Protein AF-A0A522DQI1-F1 (afdb_monomer)

Foldseek 3Di:
DDDDPPDDDDPQDPLNVLLVVCVVVVHDPVVNVVVSVVVVVVCVVCVNDDVVPVDD

Mean predicted aligned error: 11.49 Å

Secondary structure (DSSP, 8-state):
----------S--HHHHHHHHHHHTT--HHHHHHHHHHHHHHHHHTTT--TTSS--

pLDDT: mean 70.12, std 14.83, range [41.56, 89.19]

Solvent-accessible surface area (backbone atoms only — not comparable to full-atom values): 3687 Å² total; per-residue (Å²): 140,86,78,89,82,80,73,79,91,61,79,81,46,72,68,55,57,48,50,53,54,40,56,75,65,69,56,53,72,66,56,49,53,53,49,53,51,54,50,51,50,48,49,59,72,49,70,76,57,58,73,85,77,75,68,128

Sequence (56 aa):
MGEGTTAPAKAPRLLDQVRDAVRRRHYSLRTEQSYVHWIKRFIFFTGKRHPREMGA

Structure (mmCIF, N/CA/C/O backbone):
data_AF-A0A522DQI1-F1
#
_entry.id   AF-A0A522DQI1-F1
#
loop_
_atom_site.group_PDB
_atom_site.id
_atom_site.type_symbol
_atom_site.label_atom_id
_atom_site.label_alt_id
_atom_site.label_comp_id
_atom_site.label_asym_id
_atom_site.label_entity_id
_atom_site.label_seq_id
_atom_site.pdbx_PDB_ins_code
_atom_site.Cartn_x
_atom_site.Cartn_y
_atom_site.Cartn_z
_atom_site.occupancy
_atom_site.B_iso_or_equiv
_atom_site.auth_seq_id
_atom_site.auth_comp_id
_atom_site.auth_asym_id
_atom_site.auth_atom_id
_atom_site.pdbx_PDB_model_num
ATOM 1 N N . MET A 1 1 ? 13.315 -27.103 -11.307 1.00 41.56 1 MET A N 1
ATOM 2 C CA . MET A 1 1 ? 13.333 -25.758 -10.698 1.00 41.56 1 MET A CA 1
ATOM 3 C C . MET A 1 1 ? 11.975 -25.539 -10.036 1.00 41.56 1 MET A C 1
ATOM 5 O O . MET A 1 1 ? 11.039 -25.148 -10.716 1.00 41.56 1 MET A O 1
ATO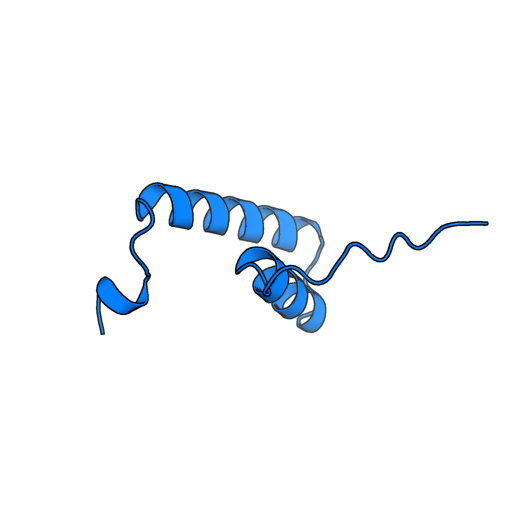M 9 N N . GLY A 1 2 ? 11.833 -25.940 -8.770 1.00 46.59 2 GLY A N 1
ATOM 10 C CA . GLY A 1 2 ? 10.660 -25.632 -7.934 1.00 46.59 2 GLY A CA 1
ATOM 11 C C . GLY A 1 2 ? 10.929 -24.352 -7.127 1.00 46.59 2 GLY A C 1
ATOM 12 O O . GLY A 1 2 ? 12.077 -23.931 -7.047 1.00 46.59 2 GLY A O 1
ATOM 13 N N . GLU A 1 3 ? 9.968 -23.640 -6.551 1.00 42.28 3 GLU A N 1
ATOM 14 C CA . GLU A 1 3 ? 8.556 -23.912 -6.288 1.00 42.28 3 GLU A CA 1
ATOM 15 C C . GLU A 1 3 ? 7.802 -22.570 -6.345 1.00 42.28 3 GLU A C 1
ATOM 17 O O . GLU A 1 3 ? 8.234 -21.570 -5.768 1.00 42.28 3 GLU A O 1
ATOM 22 N N . GLY A 1 4 ? 6.668 -22.529 -7.046 1.00 43.03 4 GLY A N 1
ATOM 23 C CA . GLY A 1 4 ? 5.733 -21.410 -6.976 1.00 43.03 4 GLY A CA 1
ATOM 24 C C . GLY A 1 4 ? 4.909 -21.511 -5.697 1.00 43.03 4 GLY A C 1
ATOM 25 O O . GLY A 1 4 ? 3.848 -22.134 -5.700 1.00 43.03 4 GLY A O 1
ATOM 26 N N . THR A 1 5 ? 5.389 -20.921 -4.601 1.00 47.22 5 THR A N 1
ATOM 27 C CA . THR A 1 5 ? 4.630 -20.829 -3.346 1.00 47.22 5 THR A CA 1
ATOM 28 C C . THR A 1 5 ? 3.358 -20.015 -3.572 1.00 47.22 5 THR A C 1
ATOM 30 O O . THR A 1 5 ? 3.359 -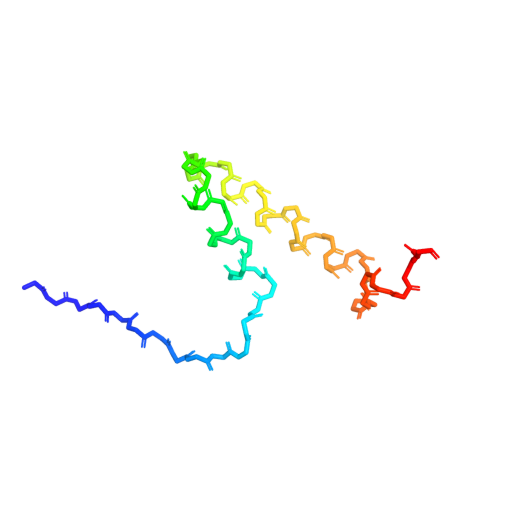18.784 -3.538 1.00 47.22 5 THR A O 1
ATOM 33 N N . THR A 1 6 ? 2.252 -20.719 -3.798 1.00 54.22 6 THR A N 1
ATOM 34 C CA . THR A 1 6 ? 0.907 -20.147 -3.847 1.00 54.22 6 THR A CA 1
ATOM 35 C C . THR A 1 6 ? 0.418 -20.060 -2.401 1.00 54.22 6 THR A C 1
ATOM 37 O O . THR A 1 6 ? -0.109 -21.020 -1.847 1.00 54.22 6 THR A O 1
ATOM 40 N N . ALA A 1 7 ? 0.710 -18.941 -1.733 1.00 53.09 7 ALA A N 1
ATOM 41 C CA . ALA A 1 7 ? 0.283 -18.699 -0.354 1.00 53.09 7 ALA A CA 1
ATOM 42 C C . ALA A 1 7 ? -1.256 -18.537 -0.273 1.00 53.09 7 ALA A C 1
ATOM 44 O O . ALA A 1 7 ? -1.864 -18.031 -1.218 1.00 53.09 7 ALA A O 1
ATOM 45 N N . PRO A 1 8 ? -1.900 -18.958 0.835 1.00 45.38 8 PRO A N 1
ATOM 46 C CA . PRO A 1 8 ? -3.348 -19.138 0.911 1.00 45.38 8 PRO A CA 1
ATOM 47 C C . PRO A 1 8 ? -4.111 -17.813 0.803 1.00 45.38 8 PRO A C 1
ATOM 49 O O . PRO A 1 8 ? -3.688 -16.789 1.346 1.00 45.38 8 PRO A O 1
ATOM 52 N N . ALA A 1 9 ? -5.268 -17.873 0.136 1.00 52.31 9 ALA A N 1
ATOM 53 C CA . ALA A 1 9 ? -6.222 -16.788 -0.078 1.00 52.31 9 ALA A CA 1
ATOM 54 C C . ALA A 1 9 ? -6.791 -16.250 1.248 1.00 52.31 9 ALA A C 1
ATOM 56 O O . ALA A 1 9 ? -7.889 -16.588 1.684 1.00 52.31 9 ALA A O 1
ATOM 57 N N . LYS A 1 10 ? -6.020 -15.395 1.920 1.00 51.38 10 LYS A N 1
ATOM 58 C CA . LYS A 1 10 ? -6.507 -14.529 2.992 1.00 51.38 10 LYS A CA 1
ATOM 59 C C . LYS A 1 10 ? -7.268 -13.388 2.321 1.00 51.38 10 LYS A C 1
ATOM 61 O O . LYS A 1 10 ? -6.748 -12.835 1.356 1.00 51.38 10 LYS A O 1
ATOM 66 N N . ALA A 1 11 ? -8.473 -13.062 2.806 1.00 54.34 11 ALA A N 1
ATOM 67 C CA . ALA A 1 11 ? -9.308 -11.968 2.290 1.00 54.34 11 ALA A CA 1
ATOM 68 C C . ALA A 1 11 ? -8.434 -10.786 1.825 1.00 54.34 11 ALA A C 1
ATOM 70 O O . ALA A 1 11 ? -7.563 -10.372 2.601 1.00 54.34 11 ALA A O 1
ATOM 71 N N . PRO A 1 12 ? -8.596 -10.313 0.572 1.00 56.09 12 PRO A N 1
ATOM 72 C CA . PRO A 1 12 ? -7.564 -9.571 -0.140 1.00 56.09 12 PRO A CA 1
ATOM 73 C C . PRO A 1 12 ? -7.172 -8.355 0.678 1.00 56.09 12 PRO A C 1
ATOM 75 O O . PRO A 1 12 ? -7.941 -7.398 0.814 1.00 56.09 12 PRO A O 1
ATOM 78 N N . ARG A 1 13 ? -5.978 -8.414 1.274 1.00 68.94 13 ARG A N 1
ATOM 79 C CA . ARG A 1 13 ? -5.473 -7.321 2.095 1.00 68.94 13 ARG A CA 1
ATOM 80 C C . ARG A 1 13 ? -5.359 -6.112 1.176 1.00 68.94 13 ARG A C 1
ATOM 82 O O . ARG A 1 13 ? -4.985 -6.257 0.016 1.00 68.94 13 ARG A O 1
ATOM 89 N N . LEU A 1 14 ? -5.647 -4.915 1.686 1.00 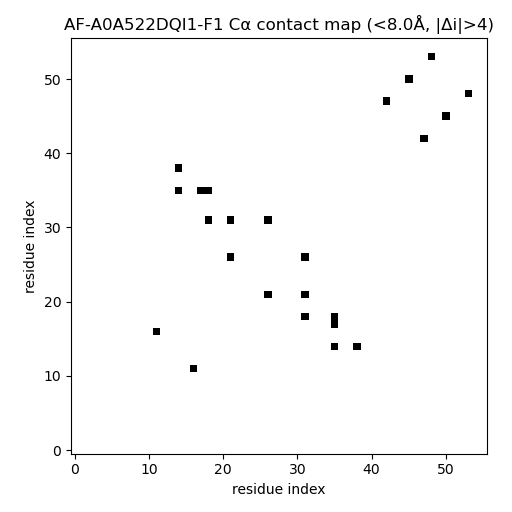71.69 14 LEU A N 1
ATOM 90 C CA . LEU A 1 14 ? -5.557 -3.670 0.907 1.00 71.69 14 LEU A CA 1
ATOM 91 C C . LEU A 1 14 ? -4.230 -3.573 0.126 1.00 71.69 14 LEU A C 1
ATOM 93 O O . LEU A 1 14 ? -4.196 -3.131 -1.015 1.00 71.69 14 LEU A O 1
ATOM 97 N N . LEU A 1 15 ? -3.142 -4.055 0.734 1.00 75.25 15 LEU A N 1
ATOM 98 C CA . LEU A 1 15 ? -1.813 -4.087 0.126 1.00 75.25 15 LEU A CA 1
ATOM 99 C C . LEU A 1 15 ? -1.706 -5.022 -1.086 1.00 75.25 15 LEU A C 1
ATOM 101 O O . LEU A 1 15 ? -0.975 -4.698 -2.017 1.00 75.25 15 LEU A O 1
ATOM 105 N N . ASP A 1 16 ? -2.420 -6.143 -1.095 1.00 78.69 16 ASP A N 1
ATOM 106 C CA . ASP A 1 16 ? 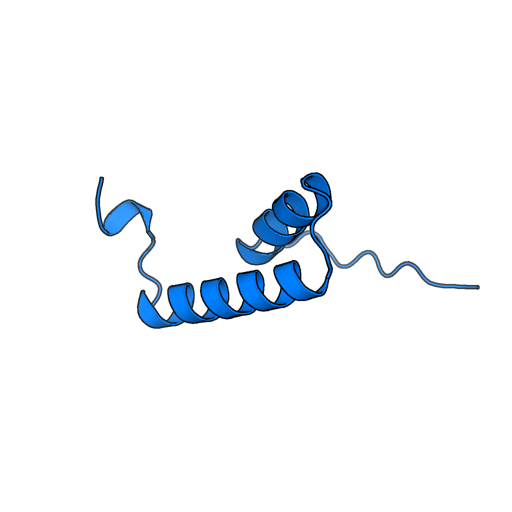-2.405 -7.086 -2.217 1.00 78.69 16 ASP A CA 1
ATOM 107 C C . ASP A 1 16 ? -3.177 -6.497 -3.405 1.00 78.69 16 ASP A C 1
ATOM 109 O O . ASP A 1 16 ? -2.670 -6.472 -4.522 1.00 78.69 16 ASP A O 1
ATOM 113 N N . GLN A 1 17 ? -4.326 -5.862 -3.143 1.00 80.50 17 GLN A N 1
ATOM 114 C CA . GLN A 1 17 ? -5.095 -5.149 -4.174 1.00 80.50 17 GLN A CA 1
ATOM 115 C C . GLN A 1 17 ? -4.293 -4.003 -4.807 1.00 80.50 17 GLN A C 1
ATOM 117 O O . GLN A 1 17 ? -4.350 -3.774 -6.016 1.00 80.50 17 GLN A O 1
ATOM 122 N N . VAL A 1 18 ? -3.519 -3.284 -3.992 1.00 79.88 18 VAL A N 1
ATOM 123 C CA . VAL A 1 18 ? -2.624 -2.222 -4.466 1.00 79.88 18 VAL A CA 1
ATOM 124 C C . VAL A 1 18 ? -1.517 -2.809 -5.331 1.00 79.88 18 VAL A C 1
ATOM 126 O O . VAL A 1 18 ? -1.250 -2.268 -6.401 1.00 79.88 18 VAL A O 1
ATOM 129 N N . ARG A 1 19 ? -0.878 -3.906 -4.909 1.00 80.00 19 ARG A N 1
ATOM 130 C CA . ARG A 1 19 ? 0.163 -4.570 -5.705 1.00 80.00 19 ARG A CA 1
ATOM 131 C C . ARG A 1 19 ? -0.365 -5.004 -7.064 1.00 80.00 19 ARG A C 1
ATOM 133 O O . ARG A 1 19 ? 0.279 -4.725 -8.071 1.00 80.00 19 ARG A O 1
ATOM 140 N N . ASP A 1 20 ? -1.559 -5.581 -7.113 1.00 83.62 20 ASP A N 1
ATOM 141 C CA . ASP A 1 20 ? -2.191 -5.981 -8.370 1.00 83.62 20 ASP A CA 1
ATOM 142 C C . ASP A 1 20 ? -2.542 -4.778 -9.251 1.00 83.62 20 ASP A C 1
ATOM 144 O O . ASP A 1 20 ? -2.352 -4.811 -10.466 1.00 83.62 20 ASP A O 1
ATOM 148 N N . ALA A 1 21 ? -3.011 -3.672 -8.670 1.00 84.31 21 ALA A N 1
ATOM 149 C CA . ALA A 1 21 ? -3.257 -2.437 -9.414 1.00 84.31 21 ALA A CA 1
ATOM 150 C C . ALA A 1 21 ? -1.963 -1.821 -9.975 1.00 84.31 21 ALA A C 1
ATOM 152 O O . ALA A 1 21 ? -1.944 -1.368 -11.119 1.00 84.31 21 ALA A O 1
ATOM 153 N N . VAL A 1 22 ? -0.878 -1.828 -9.198 1.00 83.50 22 VAL A N 1
ATOM 154 C CA . VAL A 1 22 ? 0.436 -1.307 -9.604 1.00 83.50 22 VAL A CA 1
ATOM 155 C C . VAL A 1 22 ? 1.051 -2.179 -10.700 1.00 83.50 22 VAL A C 1
ATOM 157 O O . VAL A 1 22 ? 1.541 -1.645 -11.696 1.00 83.50 22 VAL A O 1
ATOM 160 N N . ARG A 1 23 ? 0.952 -3.509 -10.572 1.00 81.38 23 ARG A N 1
ATOM 161 C CA . ARG A 1 23 ? 1.409 -4.471 -11.586 1.00 81.38 23 ARG A CA 1
ATOM 162 C C . ARG A 1 23 ? 0.626 -4.353 -12.889 1.00 81.38 23 ARG A C 1
ATOM 164 O O . ARG A 1 23 ? 1.241 -4.310 -13.947 1.00 81.38 23 ARG A O 1
ATOM 171 N N . ARG A 1 24 ? -0.704 -4.202 -12.826 1.00 86.38 24 ARG A N 1
ATOM 172 C CA . ARG A 1 24 ? -1.546 -3.952 -14.014 1.00 86.38 24 ARG A CA 1
ATOM 173 C C . ARG A 1 24 ? -1.214 -2.645 -14.729 1.00 86.38 24 ARG A C 1
ATOM 175 O O . ARG A 1 24 ? -1.463 -2.521 -15.919 1.00 86.38 24 ARG A O 1
ATOM 182 N N . ARG A 1 25 ? -0.656 -1.668 -14.016 1.00 84.75 25 ARG A N 1
ATOM 183 C CA . ARG A 1 25 ? -0.212 -0.389 -14.586 1.00 84.75 25 ARG A CA 1
ATOM 184 C C . ARG A 1 25 ? 1.245 -0.409 -15.059 1.00 84.75 25 ARG A C 1
ATOM 186 O O . ARG A 1 25 ? 1.750 0.637 -15.448 1.00 84.75 25 ARG A O 1
ATOM 193 N N . HIS A 1 26 ? 1.913 -1.568 -15.031 1.00 85.31 26 HIS A N 1
ATOM 194 C CA . HIS A 1 26 ? 3.306 -1.750 -15.460 1.00 85.31 26 HIS A CA 1
ATOM 195 C C . HIS A 1 26 ? 4.293 -0.773 -14.805 1.00 85.31 26 HIS A C 1
ATOM 197 O O . HIS A 1 26 ? 5.307 -0.394 -15.392 1.00 85.31 26 HIS A O 1
ATOM 203 N N . TYR A 1 27 ? 4.014 -0.357 -13.568 1.00 81.50 27 TYR A N 1
ATOM 204 C CA . TYR A 1 27 ? 4.952 0.480 -12.837 1.00 81.50 27 TYR A CA 1
ATOM 205 C C . TYR A 1 27 ? 6.188 -0.3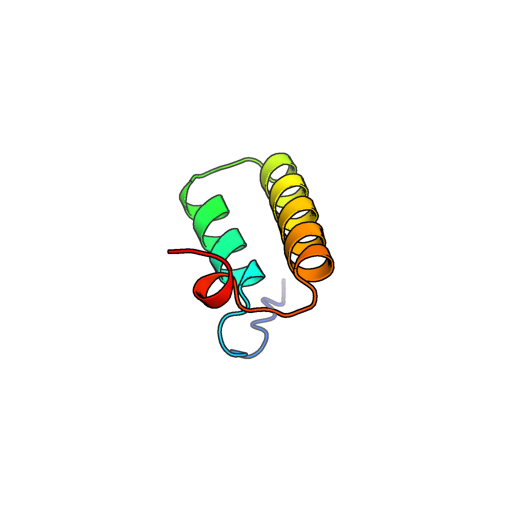16 -12.423 1.00 81.50 27 TYR A C 1
ATOM 207 O O . TYR A 1 27 ? 6.140 -1.520 -12.172 1.00 81.50 27 TYR A O 1
ATOM 215 N N . SER A 1 28 ? 7.310 0.392 -12.307 1.00 83.81 28 SER A N 1
ATOM 216 C CA . SER A 1 28 ? 8.558 -0.197 -11.834 1.00 83.81 28 SER A CA 1
ATOM 217 C C . SER A 1 28 ? 8.441 -0.704 -10.388 1.00 83.81 28 SER A C 1
ATOM 219 O O . SER A 1 28 ? 7.718 -0.134 -9.565 1.00 83.81 28 SER A O 1
ATOM 221 N N . LEU A 1 29 ? 9.239 -1.721 -10.042 1.00 79.56 29 LEU A N 1
ATOM 222 C CA . LEU A 1 29 ? 9.355 -2.256 -8.674 1.00 79.56 29 LEU A CA 1
ATOM 223 C C . LEU A 1 29 ? 9.700 -1.174 -7.637 1.00 79.56 29 LEU A C 1
ATOM 225 O O . LEU A 1 29 ? 9.295 -1.264 -6.478 1.00 79.56 29 LEU A O 1
ATOM 229 N N . ARG A 1 30 ? 10.429 -0.129 -8.046 1.00 83.81 30 ARG A N 1
ATOM 230 C CA . ARG A 1 30 ? 10.755 1.016 -7.186 1.00 83.81 30 ARG A CA 1
ATOM 231 C C . ARG A 1 30 ? 9.499 1.801 -6.808 1.00 83.81 30 ARG A C 1
ATOM 233 O O . ARG A 1 30 ? 9.315 2.137 -5.641 1.00 83.81 30 ARG A O 1
ATOM 240 N N . THR A 1 31 ? 8.624 2.050 -7.780 1.00 82.00 31 THR A N 1
ATOM 241 C CA . THR A 1 31 ? 7.339 2.722 -7.559 1.00 82.00 31 THR A CA 1
ATOM 242 C C . THR A 1 31 ? 6.434 1.875 -6.666 1.00 82.00 31 THR A C 1
ATOM 244 O O . THR A 1 31 ? 5.837 2.410 -5.735 1.00 82.00 31 THR A O 1
ATOM 247 N N . GLU A 1 32 ? 6.394 0.554 -6.873 1.00 83.50 32 GLU A N 1
ATOM 248 C CA . GLU A 1 32 ? 5.642 -0.370 -6.011 1.00 83.50 32 GLU A CA 1
ATOM 249 C C . GLU A 1 32 ? 6.076 -0.254 -4.543 1.00 83.50 32 GLU A C 1
ATOM 251 O O . GLU A 1 32 ? 5.237 -0.090 -3.657 1.00 83.50 32 GLU A O 1
ATOM 256 N N . GLN A 1 33 ? 7.384 -0.270 -4.276 1.00 85.81 33 GLN A N 1
ATOM 257 C CA . GLN A 1 33 ? 7.916 -0.154 -2.917 1.00 85.81 33 GLN A CA 1
ATOM 258 C C . GLN A 1 33 ? 7.552 1.178 -2.257 1.00 85.81 33 GLN A C 1
ATOM 260 O O . GLN A 1 33 ? 7.125 1.186 -1.099 1.00 85.81 33 GLN A O 1
ATOM 265 N N . SER A 1 34 ? 7.664 2.294 -2.984 1.00 89.19 34 SER A N 1
ATOM 266 C CA . SER A 1 34 ? 7.260 3.609 -2.475 1.00 89.19 34 SER A CA 1
ATOM 267 C C . SER A 1 34 ? 5.767 3.657 -2.149 1.00 89.19 34 SER A C 1
ATOM 269 O O . SER A 1 34 ? 5.395 4.129 -1.076 1.00 89.19 34 SER A O 1
ATOM 271 N N . TYR A 1 35 ? 4.911 3.120 -3.020 1.00 84.31 35 TYR A N 1
ATOM 272 C CA . TYR A 1 35 ? 3.464 3.080 -2.795 1.00 84.31 35 TYR A CA 1
ATOM 273 C C . TYR A 1 35 ? 3.108 2.214 -1.586 1.00 84.31 35 TYR A C 1
ATOM 275 O O . TYR A 1 35 ? 2.393 2.666 -0.693 1.00 84.31 35 TYR A O 1
ATOM 283 N N . VAL A 1 36 ? 3.660 1.002 -1.490 1.00 84.06 36 VAL A N 1
ATOM 284 C CA . VAL A 1 36 ? 3.446 0.113 -0.337 1.00 84.06 36 VAL A CA 1
ATOM 285 C C . VAL A 1 36 ? 3.921 0.771 0.961 1.00 84.06 36 VAL A C 1
ATOM 287 O O . VAL A 1 36 ? 3.257 0.636 1.991 1.00 84.06 36 VAL A O 1
ATOM 290 N N . HIS A 1 37 ? 5.037 1.504 0.931 1.00 86.25 37 HIS A N 1
ATOM 291 C CA . HIS A 1 37 ? 5.539 2.244 2.089 1.00 86.25 37 HIS A CA 1
ATOM 292 C C . HIS A 1 37 ? 4.561 3.340 2.539 1.00 86.25 37 HIS A C 1
ATOM 294 O O . HIS A 1 37 ? 4.188 3.383 3.714 1.00 86.25 37 HIS A O 1
ATOM 300 N N . TRP A 1 38 ? 4.097 4.185 1.613 1.00 86.19 38 TRP A N 1
ATOM 301 C CA . TRP A 1 38 ? 3.130 5.247 1.911 1.00 86.19 38 TRP A CA 1
ATOM 302 C C . TRP A 1 38 ? 1.788 4.701 2.388 1.00 86.19 38 TRP A C 1
ATOM 304 O O . TRP A 1 38 ? 1.218 5.235 3.334 1.00 86.19 38 TRP A O 1
ATOM 314 N N . ILE A 1 39 ? 1.318 3.593 1.817 1.00 82.06 39 ILE A N 1
ATOM 315 C CA . ILE A 1 39 ? 0.049 2.973 2.210 1.00 82.06 39 ILE A CA 1
ATOM 316 C C . ILE A 1 39 ? 0.145 2.360 3.604 1.00 82.06 39 ILE A C 1
ATOM 318 O O . ILE A 1 39 ? -0.756 2.556 4.413 1.00 82.06 39 ILE A O 1
ATOM 322 N N . LYS A 1 40 ? 1.249 1.679 3.940 1.00 82.06 40 LYS A N 1
ATOM 323 C CA . LYS A 1 40 ? 1.489 1.225 5.320 1.00 82.06 40 LYS A CA 1
ATOM 324 C C . LYS A 1 40 ? 1.447 2.404 6.288 1.00 82.06 40 LYS A C 1
ATOM 326 O O . LYS A 1 40 ? 0.742 2.334 7.291 1.00 82.06 40 LYS A O 1
ATOM 331 N N . ARG A 1 41 ? 2.149 3.497 5.969 1.00 83.44 41 ARG A N 1
ATOM 332 C CA . ARG A 1 4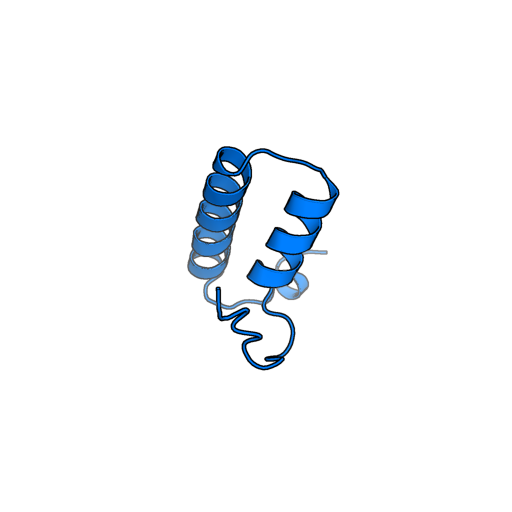1 ? 2.157 4.713 6.792 1.00 83.44 41 ARG A CA 1
ATOM 333 C C . ARG A 1 41 ? 0.760 5.317 6.930 1.00 83.44 41 ARG A C 1
ATOM 335 O O . ARG A 1 41 ? 0.388 5.687 8.034 1.00 83.44 41 ARG A O 1
ATOM 342 N N . PHE A 1 42 ? -0.024 5.349 5.858 1.00 78.38 4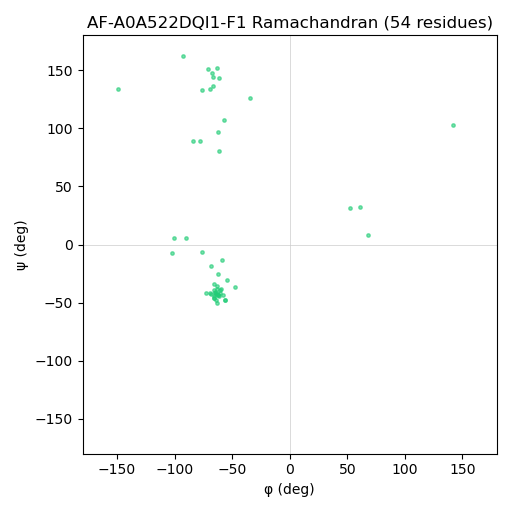2 PHE A N 1
ATOM 343 C CA . PHE A 1 42 ? -1.403 5.830 5.868 1.00 78.38 42 PHE A CA 1
ATOM 344 C C . PHE A 1 42 ? -2.318 4.971 6.754 1.00 78.38 42 PHE A C 1
ATOM 346 O O . PHE A 1 42 ? -3.099 5.515 7.530 1.00 78.38 42 PHE A O 1
ATOM 353 N N . ILE A 1 43 ? -2.181 3.641 6.708 1.00 76.50 43 ILE A N 1
ATOM 354 C CA . ILE A 1 43 ? -2.928 2.712 7.575 1.00 76.50 43 ILE A CA 1
ATOM 355 C C . ILE A 1 43 ? -2.583 2.944 9.053 1.00 76.50 43 ILE A C 1
ATOM 357 O O . ILE A 1 43 ? -3.479 2.967 9.898 1.00 76.50 43 ILE A O 1
ATOM 361 N N . PHE A 1 44 ? -1.297 3.132 9.366 1.00 79.44 44 PHE A N 1
ATOM 362 C CA . PHE A 1 44 ? -0.849 3.449 10.725 1.00 79.44 44 PHE A CA 1
ATOM 363 C C . PHE A 1 44 ? -1.345 4.823 11.186 1.00 79.44 44 PHE A C 1
ATOM 365 O O . PHE A 1 44 ? -1.872 4.933 12.288 1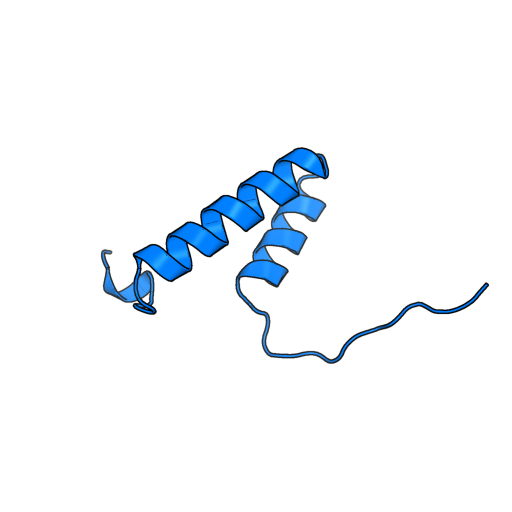.00 79.44 44 PHE A O 1
ATOM 372 N N . PHE A 1 45 ? -1.227 5.844 10.335 1.00 73.88 45 PHE A N 1
ATOM 373 C CA . PHE A 1 45 ? -1.669 7.210 10.625 1.00 73.88 45 PHE A CA 1
ATOM 374 C C . PHE A 1 45 ? -3.181 7.297 10.848 1.00 73.88 45 PHE A C 1
ATOM 376 O O . PHE A 1 45 ? -3.648 8.018 11.720 1.00 73.88 45 PHE A O 1
ATOM 383 N N . THR A 1 46 ? -3.947 6.500 10.111 1.00 69.44 46 THR A N 1
ATOM 384 C CA . THR A 1 46 ? -5.406 6.438 10.233 1.00 69.44 46 THR A CA 1
ATOM 385 C C . THR A 1 46 ? -5.862 5.657 11.484 1.00 69.44 46 THR A C 1
ATOM 387 O O . THR A 1 46 ? -7.048 5.610 11.803 1.00 69.44 46 THR A O 1
ATOM 390 N N . GLY A 1 47 ? -4.948 5.027 12.235 1.00 66.25 47 GLY A N 1
ATOM 391 C CA . GLY A 1 47 ? -5.278 4.396 13.518 1.00 66.25 47 GLY A CA 1
ATOM 392 C C . GLY A 1 47 ? -6.306 3.263 13.415 1.00 66.25 47 GLY A C 1
ATOM 393 O O . GLY A 1 47 ? -7.084 3.062 14.341 1.00 66.25 47 GLY A O 1
ATOM 394 N N . LYS A 1 48 ? -6.322 2.523 12.293 1.00 60.62 48 LYS A N 1
ATOM 395 C CA . LYS A 1 48 ? -7.321 1.483 11.952 1.00 60.62 48 LYS A CA 1
ATOM 396 C C . LYS A 1 48 ? -8.747 1.988 11.679 1.00 60.62 48 LYS A C 1
ATOM 398 O O . LYS A 1 48 ? -9.629 1.150 11.501 1.00 60.62 48 LYS A O 1
ATOM 403 N N . ARG A 1 49 ? -9.002 3.300 11.588 1.00 58.38 49 ARG A N 1
ATOM 404 C CA . ARG A 1 49 ? -10.285 3.774 11.042 1.00 58.38 49 ARG A CA 1
ATOM 405 C C . ARG A 1 49 ? -10.384 3.412 9.568 1.00 58.38 49 ARG A C 1
ATOM 407 O O . ARG A 1 49 ? -9.426 3.522 8.806 1.00 58.38 49 ARG A O 1
ATOM 414 N N . HIS A 1 50 ? -11.538 2.922 9.145 1.00 58.81 50 HIS A N 1
ATOM 415 C CA . HIS A 1 50 ? -11.732 2.660 7.729 1.00 58.81 50 HIS A CA 1
ATOM 416 C C . HIS A 1 50 ? -11.782 4.019 7.010 1.00 58.81 50 HIS A C 1
ATOM 418 O O . HIS A 1 50 ? -12.511 4.896 7.463 1.00 58.81 50 HIS A O 1
ATOM 424 N N . PRO A 1 51 ? -11.082 4.230 5.880 1.00 60.22 51 PRO A N 1
ATOM 425 C CA . PRO A 1 51 ? -11.172 5.488 5.128 1.00 60.22 51 PRO A CA 1
ATOM 426 C C . PRO A 1 51 ? -12.599 5.816 4.648 1.00 60.22 51 PRO A C 1
ATOM 428 O O . PRO A 1 51 ? -12.872 6.954 4.298 1.00 60.22 51 PRO A O 1
ATOM 431 N N . ARG A 1 52 ? -13.529 4.848 4.702 1.00 59.75 52 ARG A N 1
ATOM 432 C CA . ARG A 1 52 ? -14.974 5.060 4.510 1.00 59.75 52 ARG A 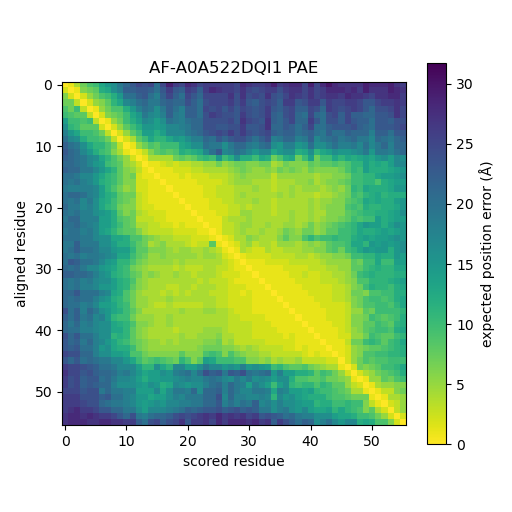CA 1
ATOM 433 C C . ARG A 1 52 ? -15.648 5.864 5.633 1.00 59.75 52 ARG A C 1
ATOM 435 O O . ARG A 1 52 ? -16.742 6.357 5.412 1.00 59.75 52 ARG A O 1
ATOM 442 N N . GLU A 1 53 ? -15.030 5.983 6.807 1.00 59.09 53 GLU A N 1
ATOM 443 C CA . GLU A 1 53 ? -15.559 6.726 7.962 1.00 59.09 53 GLU A CA 1
ATOM 444 C C . GLU A 1 53 ? -14.905 8.107 8.145 1.00 59.09 53 GLU A C 1
ATOM 446 O O . GLU A 1 53 ? -15.342 8.876 8.993 1.00 59.09 53 GLU A O 1
ATOM 451 N N . MET A 1 54 ? -13.855 8.439 7.377 1.00 59.28 54 MET A N 1
ATOM 452 C CA . MET A 1 54 ? -13.111 9.705 7.520 1.00 59.28 54 MET A CA 1
ATOM 453 C C . MET A 1 54 ? -13.474 10.796 6.499 1.00 59.28 54 MET A C 1
ATOM 455 O O . MET A 1 54 ? -12.843 11.848 6.512 1.00 59.28 54 MET A O 1
ATOM 459 N N . GLY A 1 55 ? -14.484 10.589 5.652 1.00 50.97 55 GLY A N 1
ATOM 460 C CA . GLY A 1 55 ? -15.006 11.653 4.791 1.00 50.97 55 GLY A CA 1
ATOM 461 C C . GLY A 1 55 ? -15.399 11.174 3.402 1.00 50.97 55 GLY A C 1
ATOM 462 O O . GLY A 1 55 ? -14.542 10.982 2.538 1.00 50.97 55 GLY A O 1
ATOM 463 N N . ALA A 1 56 ? -16.707 11.026 3.214 1.00 46.56 56 ALA A N 1
ATOM 464 C CA . ALA A 1 56 ? -17.399 11.345 1.974 1.00 46.56 56 ALA A CA 1
ATOM 465 C C . ALA A 1 56 ? -18.349 12.505 2.288 1.00 46.56 56 ALA A C 1
ATOM 467 O O . ALA A 1 56 ? -18.897 12.493 3.416 1.00 46.56 56 ALA A O 1
#

Radius of gyration: 14.15 Å; Cα contacts (8 Å, |Δi|>4): 12; chains: 1; bounding box: 31×37×29 Å